Protein AF-A0AAE4DYC4-F1 (afdb_monomer_lite)

Organism: NCBI:txid2071710

Structure (mmCIF, N/CA/C/O backbone):
data_AF-A0AAE4DYC4-F1
#
_entry.id   AF-A0AAE4DYC4-F1
#
loop_
_atom_site.group_PDB
_atom_site.id
_atom_site.type_symbol
_atom_site.label_atom_id
_atom_site.label_alt_id
_atom_site.label_comp_id
_atom_site.label_asym_id
_atom_site.label_entity_id
_atom_site.label_seq_id
_atom_site.pdbx_PDB_ins_code
_atom_site.Cartn_x
_atom_site.Cartn_y
_atom_site.Cartn_z
_atom_site.occupancy
_atom_site.B_iso_or_equiv
_atom_site.auth_seq_id
_atom_site.auth_comp_id
_atom_site.auth_asym_id
_atom_site.auth_atom_id
_atom_site.pdbx_PDB_model_num
ATOM 1 N N . MET A 1 1 ? 2.067 -15.763 -12.717 1.00 55.09 1 MET A N 1
ATOM 2 C CA . MET A 1 1 ? 1.603 -14.358 -12.616 1.00 55.09 1 MET A CA 1
ATOM 3 C C . MET A 1 1 ? 2.827 -13.443 -12.581 1.00 55.09 1 MET A C 1
ATOM 5 O O . MET A 1 1 ? 3.793 -13.795 -11.915 1.00 55.09 1 MET A O 1
ATOM 9 N N . ASN A 1 2 ? 2.843 -12.343 -13.343 1.00 83.88 2 ASN A N 1
ATOM 10 C CA . ASN A 1 2 ? 3.959 -11.380 -13.365 1.00 83.88 2 ASN A CA 1
ATOM 11 C C . ASN A 1 2 ? 4.085 -10.691 -11.985 1.00 83.88 2 ASN A C 1
ATOM 13 O O . ASN A 1 2 ? 3.062 -10.388 -11.380 1.00 83.88 2 ASN A O 1
ATOM 17 N N . ARG A 1 3 ? 5.301 -10.427 -11.476 1.00 87.31 3 ARG A N 1
ATOM 18 C CA . ARG A 1 3 ? 5.508 -9.739 -10.178 1.00 87.31 3 ARG A CA 1
ATOM 19 C C . ARG A 1 3 ? 4.820 -8.368 -10.137 1.00 87.31 3 ARG A C 1
ATOM 21 O O . ARG A 1 3 ? 4.298 -7.987 -9.097 1.00 87.31 3 ARG A O 1
ATOM 28 N N . LEU A 1 4 ? 4.744 -7.679 -11.277 1.00 90.69 4 LEU A N 1
ATOM 29 C CA . LEU A 1 4 ? 3.973 -6.438 -11.398 1.00 90.69 4 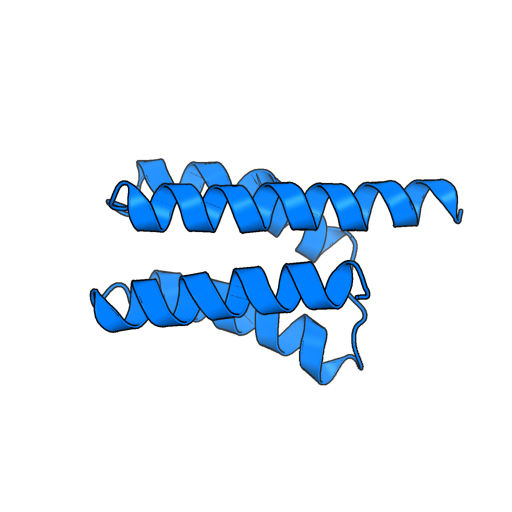LEU A CA 1
ATOM 30 C C . LEU A 1 4 ? 2.464 -6.654 -11.265 1.00 90.69 4 LEU A C 1
ATOM 32 O O . LEU A 1 4 ? 1.794 -5.812 -10.683 1.00 90.69 4 LEU A O 1
ATOM 36 N N . ASN A 1 5 ? 1.931 -7.798 -11.705 1.00 92.00 5 ASN A N 1
ATOM 37 C CA . ASN A 1 5 ? 0.527 -8.140 -11.461 1.00 92.00 5 ASN A CA 1
ATOM 38 C C . ASN A 1 5 ? 0.286 -8.386 -9.971 1.00 92.00 5 ASN A C 1
ATOM 40 O O . ASN A 1 5 ? -0.745 -7.984 -9.451 1.00 92.00 5 ASN A O 1
ATOM 44 N N . ASN A 1 6 ? 1.236 -9.011 -9.269 1.00 94.19 6 ASN A N 1
ATOM 45 C CA . ASN A 1 6 ? 1.116 -9.205 -7.825 1.00 94.19 6 ASN A CA 1
ATOM 46 C C . ASN A 1 6 ? 1.146 -7.864 -7.077 1.00 94.19 6 ASN A C 1
ATOM 48 O O . ASN A 1 6 ? 0.334 -7.659 -6.178 1.00 94.19 6 ASN A O 1
ATOM 52 N N . LEU A 1 7 ? 2.023 -6.938 -7.483 1.00 95.69 7 LEU A N 1
ATOM 53 C CA . LEU A 1 7 ? 2.055 -5.579 -6.939 1.00 95.69 7 LEU A CA 1
ATOM 54 C C . LEU A 1 7 ? 0.752 -4.820 -7.231 1.00 95.69 7 LEU A C 1
ATOM 56 O O . LEU A 1 7 ? 0.172 -4.240 -6.318 1.00 95.69 7 LEU A O 1
ATOM 60 N N . ALA A 1 8 ? 0.250 -4.877 -8.468 1.00 95.44 8 ALA A N 1
ATOM 61 C CA . ALA A 1 8 ? -1.023 -4.264 -8.846 1.00 95.44 8 ALA A CA 1
ATOM 62 C C . ALA A 1 8 ? -2.200 -4.842 -8.042 1.00 95.44 8 ALA A C 1
ATOM 64 O O . ALA A 1 8 ? -3.046 -4.092 -7.565 1.00 95.44 8 ALA A O 1
ATOM 65 N N . ASN A 1 9 ? -2.226 -6.159 -7.824 1.00 96.06 9 ASN A N 1
ATOM 66 C CA . ASN A 1 9 ? -3.245 -6.809 -7.002 1.00 96.06 9 ASN A CA 1
ATOM 67 C C . ASN A 1 9 ? -3.149 -6.382 -5.530 1.00 96.06 9 ASN A C 1
ATOM 69 O O . ASN A 1 9 ? -4.175 -6.121 -4.908 1.00 96.06 9 ASN A O 1
ATOM 73 N N . ALA A 1 10 ? -1.939 -6.288 -4.969 1.00 97.69 10 ALA A N 1
ATOM 74 C CA . ALA A 1 10 ? -1.738 -5.821 -3.597 1.00 97.69 10 ALA A CA 1
ATOM 75 C C . ALA A 1 10 ? -2.205 -4.365 -3.421 1.00 97.69 10 ALA A C 1
ATOM 77 O O . ALA A 1 10 ? -2.894 -4.052 -2.451 1.00 97.69 10 ALA A O 1
ATOM 78 N N . LEU A 1 11 ? -1.897 -3.500 -4.394 1.00 97.88 11 LEU A N 1
ATOM 79 C CA . LEU A 1 11 ? -2.392 -2.123 -4.434 1.00 97.88 11 LEU A CA 1
ATOM 80 C C . LEU A 1 11 ? -3.923 -2.083 -4.504 1.00 97.88 11 LEU A C 1
ATOM 82 O O . LEU A 1 11 ? -4.553 -1.390 -3.712 1.00 97.88 11 LEU A O 1
ATOM 86 N N . GLN A 1 12 ? -4.540 -2.867 -5.388 1.00 97.81 12 GLN A N 1
ATOM 87 C CA . GLN A 1 12 ? -5.998 -2.919 -5.499 1.00 97.81 12 GLN A CA 1
ATOM 88 C C . GLN A 1 12 ? -6.666 -3.355 -4.185 1.00 97.81 12 GLN A C 1
ATOM 90 O O . GLN A 1 12 ? -7.672 -2.772 -3.785 1.00 97.81 12 GLN A O 1
ATOM 95 N N . GLN A 1 13 ? -6.098 -4.342 -3.484 1.00 98.25 13 GLN A N 1
ATOM 96 C CA . GLN A 1 13 ? -6.636 -4.807 -2.203 1.00 98.25 13 GLN A CA 1
ATOM 97 C C . GLN A 1 13 ? -6.599 -3.720 -1.125 1.00 98.25 13 GLN A C 1
ATOM 99 O O . GLN A 1 13 ? -7.602 -3.527 -0.439 1.00 98.25 13 GLN A O 1
ATOM 104 N N . ILE A 1 14 ? -5.483 -2.993 -0.981 1.00 98.12 14 ILE A N 1
ATOM 105 C CA . ILE A 1 14 ? -5.409 -1.935 0.033 1.00 98.12 14 ILE A CA 1
ATOM 106 C C . ILE A 1 14 ? -6.324 -0.757 -0.306 1.00 98.12 14 ILE A C 1
ATOM 108 O O . ILE A 1 14 ? -6.913 -0.180 0.599 1.00 98.12 14 ILE A O 1
ATOM 112 N N . ILE A 1 15 ? -6.484 -0.422 -1.592 1.00 98.38 15 ILE A N 1
ATOM 113 C CA . ILE A 1 15 ? -7.375 0.659 -2.032 1.00 98.38 15 ILE A CA 1
ATOM 114 C C . ILE A 1 15 ? -8.807 0.346 -1.599 1.00 98.38 15 ILE A C 1
ATOM 116 O O . ILE A 1 15 ? -9.438 1.168 -0.939 1.00 98.38 15 ILE A O 1
ATOM 120 N N . LEU A 1 16 ? -9.292 -0.860 -1.911 1.00 98.19 16 LEU A N 1
ATOM 121 C CA . LEU A 1 16 ? -10.643 -1.288 -1.547 1.00 98.19 16 LEU A CA 1
ATOM 122 C C . LEU A 1 16 ? -10.856 -1.282 -0.030 1.00 98.19 16 LEU A C 1
ATOM 124 O O . LEU A 1 16 ? -11.879 -0.787 0.437 1.00 98.19 16 LEU A O 1
ATOM 128 N N . GLU A 1 17 ? -9.888 -1.791 0.736 1.00 98.25 17 GLU A N 1
ATOM 129 C CA . GLU A 1 17 ? -9.968 -1.825 2.199 1.00 98.25 17 GLU A CA 1
ATOM 130 C C . GLU A 1 17 ? -10.007 -0.412 2.802 1.00 98.25 17 GLU A C 1
ATOM 132 O O . GLU A 1 17 ? -10.877 -0.099 3.613 1.00 98.25 17 GLU A O 1
ATOM 137 N N . LEU A 1 18 ? -9.097 0.469 2.379 1.00 97.38 18 LEU A N 1
ATOM 138 C CA . LEU A 1 18 ? -9.009 1.833 2.897 1.00 97.38 18 LEU A CA 1
ATOM 139 C C . LEU A 1 18 ? -10.241 2.661 2.530 1.00 97.38 18 LEU A C 1
ATOM 141 O O . LEU A 1 18 ? -10.758 3.383 3.382 1.00 97.38 18 LEU A O 1
ATOM 145 N N . SER A 1 19 ? -10.741 2.538 1.297 1.00 97.19 19 SER A N 1
ATOM 146 C CA . SER A 1 19 ? -11.979 3.196 0.869 1.00 97.19 19 SER A CA 1
ATOM 147 C C . SER A 1 19 ? -13.190 2.701 1.659 1.00 97.19 19 SER A C 1
ATOM 149 O O . SER A 1 19 ? -14.000 3.518 2.094 1.00 97.19 19 SER A O 1
ATOM 151 N N . ALA A 1 20 ? -13.298 1.392 1.910 1.00 97.19 20 ALA A N 1
ATOM 152 C CA . ALA A 1 20 ? -14.375 0.831 2.728 1.00 97.19 20 ALA A CA 1
ATOM 153 C C . ALA A 1 20 ? -14.340 1.343 4.180 1.00 97.19 20 ALA A C 1
ATOM 155 O O . ALA A 1 20 ? -15.389 1.516 4.796 1.00 97.19 20 ALA A O 1
ATOM 156 N N . ASN A 1 21 ? -13.148 1.649 4.700 1.00 96.44 21 ASN A N 1
ATOM 157 C CA . ASN A 1 21 ? -12.944 2.183 6.048 1.00 96.44 21 ASN A CA 1
ATOM 158 C C . ASN A 1 21 ? -12.885 3.724 6.107 1.00 96.44 21 ASN A C 1
ATOM 160 O O . ASN A 1 21 ? -12.480 4.282 7.128 1.00 96.44 21 ASN A O 1
ATOM 164 N N . GLY A 1 22 ? -13.248 4.427 5.027 1.00 95.44 22 GLY A N 1
ATOM 165 C CA . GLY A 1 22 ? -13.289 5.895 4.975 1.00 95.44 22 GLY A CA 1
ATOM 166 C C . GLY A 1 22 ? -11.922 6.592 4.949 1.00 95.44 22 GLY A C 1
ATOM 167 O O . GLY A 1 22 ? -11.857 7.818 5.040 1.00 95.44 22 GLY A O 1
ATOM 168 N N . LYS A 1 23 ? -10.817 5.854 4.787 1.00 95.44 23 LYS A N 1
ATOM 169 C CA . LYS A 1 23 ? -9.442 6.382 4.709 1.00 95.44 23 LYS A CA 1
ATOM 170 C C . LYS A 1 23 ? -9.100 6.845 3.285 1.00 95.44 23 LYS A C 1
ATOM 172 O O . LYS A 1 23 ? -8.118 6.407 2.682 1.00 95.44 23 LYS A O 1
ATOM 177 N N . ASN A 1 24 ? -9.927 7.737 2.739 1.00 95.19 24 ASN A N 1
ATOM 178 C CA . ASN A 1 24 ? -9.921 8.116 1.320 1.00 95.19 24 ASN A CA 1
ATOM 179 C C . ASN A 1 24 ? -8.606 8.750 0.842 1.00 95.19 24 ASN A C 1
ATOM 181 O O . ASN A 1 24 ? -8.188 8.499 -0.287 1.00 95.19 24 ASN A O 1
ATOM 185 N N . GLU A 1 25 ? -7.920 9.527 1.684 1.00 94.50 25 GLU A N 1
ATOM 186 C CA . GLU A 1 25 ? -6.618 10.118 1.337 1.00 94.50 25 GLU A CA 1
ATOM 187 C C . GLU A 1 25 ? -5.546 9.038 1.140 1.00 94.50 25 GLU A C 1
ATOM 189 O O . GLU A 1 25 ? -4.844 9.024 0.128 1.00 94.50 25 GLU A O 1
ATOM 194 N N . SER A 1 26 ? -5.477 8.069 2.061 1.00 95.56 26 SER A N 1
ATOM 195 C CA . SER A 1 26 ? -4.563 6.928 1.934 1.00 95.56 26 SER A CA 1
ATOM 196 C C . SER A 1 26 ? -4.924 6.066 0.722 1.00 95.56 26 SER A C 1
ATOM 198 O O . SER A 1 26 ? -4.041 5.678 -0.037 1.00 95.56 26 SER A O 1
ATOM 200 N N . ALA A 1 27 ? -6.215 5.816 0.483 1.00 97.12 27 ALA A N 1
ATOM 201 C CA . ALA A 1 27 ? -6.668 5.094 -0.705 1.00 97.12 27 ALA A CA 1
ATOM 202 C C . ALA A 1 27 ? -6.250 5.810 -2.005 1.00 97.12 27 ALA A C 1
ATOM 204 O O . ALA A 1 27 ? -5.754 5.171 -2.931 1.00 97.12 27 ALA A O 1
ATOM 205 N N . THR A 1 28 ? -6.371 7.140 -2.053 1.00 97.31 28 THR A N 1
ATOM 206 C CA . THR A 1 28 ? -5.989 7.969 -3.211 1.00 97.31 28 THR A CA 1
ATOM 207 C C . THR A 1 28 ? -4.487 7.906 -3.496 1.00 97.31 28 THR A C 1
ATOM 209 O O . THR A 1 28 ? -4.076 7.810 -4.658 1.00 97.31 28 THR A O 1
ATOM 212 N N . PHE A 1 29 ? -3.656 7.895 -2.448 1.00 95.94 29 PHE A N 1
ATOM 213 C CA . PHE A 1 29 ? -2.213 7.692 -2.581 1.00 95.94 29 PHE A CA 1
ATOM 214 C C . PHE A 1 29 ? -1.900 6.374 -3.311 1.00 95.94 29 PHE A C 1
ATOM 216 O O . PHE A 1 29 ? -1.198 6.380 -4.327 1.00 95.94 29 PHE A O 1
ATOM 223 N N . PHE A 1 30 ? -2.483 5.257 -2.862 1.00 97.31 30 PHE A N 1
ATOM 224 C CA . PHE A 1 30 ? -2.262 3.952 -3.496 1.00 97.31 30 PHE A CA 1
ATOM 225 C C . PHE A 1 30 ? -2.885 3.864 -4.894 1.00 97.31 30 PHE A C 1
ATOM 227 O O . PHE A 1 30 ? -2.266 3.291 -5.791 1.00 97.31 30 PHE A O 1
ATOM 234 N N . GLN A 1 31 ? -4.052 4.478 -5.116 1.00 97.75 31 GLN A N 1
ATOM 235 C CA . GLN A 1 31 ? -4.691 4.541 -6.434 1.00 97.75 31 GLN A CA 1
ATOM 236 C C . GLN A 1 31 ? -3.788 5.221 -7.464 1.00 97.75 31 GLN A C 1
ATOM 238 O O . GLN A 1 31 ? -3.640 4.718 -8.574 1.00 97.75 31 GLN A O 1
ATOM 243 N N . THR A 1 32 ? -3.125 6.316 -7.087 1.00 96.06 32 THR A N 1
ATOM 244 C CA . THR A 1 32 ? -2.181 7.019 -7.971 1.00 96.06 32 THR A CA 1
ATOM 245 C C . THR A 1 32 ? -1.071 6.084 -8.463 1.00 96.06 32 THR A C 1
ATOM 247 O O . THR A 1 32 ? -0.723 6.088 -9.642 1.00 96.06 32 THR A O 1
ATOM 250 N N . HIS A 1 33 ? -0.551 5.232 -7.579 1.00 94.81 33 HIS A N 1
ATOM 251 C CA . HIS A 1 33 ? 0.542 4.312 -7.896 1.00 94.81 33 HIS A CA 1
ATOM 252 C C . HIS A 1 33 ? 0.048 3.092 -8.687 1.00 94.81 33 HIS A C 1
ATOM 254 O O . HIS A 1 33 ? 0.737 2.612 -9.588 1.00 94.81 33 HIS A O 1
ATOM 260 N N . TYR A 1 34 ? -1.165 2.612 -8.400 1.00 95.44 34 TYR A N 1
ATOM 261 C CA . TYR A 1 34 ? -1.830 1.579 -9.195 1.00 95.44 34 TYR A CA 1
ATOM 262 C C . TYR A 1 34 ? -2.041 2.042 -10.641 1.00 95.44 34 TYR A C 1
ATOM 264 O O . TYR A 1 34 ? -1.654 1.347 -11.582 1.00 95.44 34 TYR A O 1
ATOM 272 N N . ASP A 1 35 ? -2.577 3.249 -10.819 1.00 93.25 35 ASP A N 1
ATOM 273 C CA . ASP A 1 35 ? -2.803 3.861 -12.125 1.00 93.25 35 ASP A CA 1
ATOM 274 C C . ASP A 1 35 ? -1.514 3.972 -12.940 1.00 93.25 35 ASP A C 1
ATOM 276 O O . ASP A 1 35 ? -1.538 3.721 -14.144 1.00 93.25 35 ASP A O 1
ATOM 280 N N . MET A 1 36 ? -0.389 4.317 -12.305 1.00 89.31 36 MET A N 1
ATOM 281 C CA . MET A 1 36 ? 0.917 4.369 -12.969 1.00 89.31 36 MET A CA 1
ATOM 282 C C . MET A 1 36 ? 1.339 3.007 -13.528 1.00 89.31 36 MET A C 1
ATOM 284 O O . MET A 1 36 ? 1.867 2.962 -14.633 1.00 89.31 36 MET A O 1
ATOM 288 N N . ILE A 1 37 ? 1.078 1.906 -12.813 1.00 87.50 37 ILE A N 1
ATOM 289 C CA . ILE A 1 37 ? 1.395 0.545 -13.282 1.00 87.50 37 ILE A CA 1
ATOM 290 C C . ILE A 1 37 ? 0.478 0.139 -14.439 1.00 87.50 37 ILE A C 1
ATOM 292 O O . ILE A 1 37 ? 0.939 -0.449 -15.415 1.00 87.50 37 ILE A O 1
ATOM 296 N N . ILE A 1 38 ? -0.821 0.432 -14.349 1.00 86.69 38 ILE A N 1
ATOM 297 C CA . ILE A 1 38 ? -1.785 0.026 -15.380 1.00 86.69 38 ILE A CA 1
ATOM 298 C C . ILE A 1 38 ? -1.624 0.861 -16.659 1.00 86.69 38 ILE A C 1
ATOM 300 O O . ILE A 1 38 ? -1.551 0.296 -17.751 1.00 86.69 38 ILE A O 1
ATOM 304 N N . LYS A 1 39 ? -1.523 2.194 -16.547 1.00 84.31 39 LYS A N 1
ATOM 305 C CA . LYS A 1 39 ? -1.432 3.114 -17.702 1.00 84.31 39 LYS A CA 1
ATOM 306 C C . LYS A 1 39 ? -0.142 2.941 -18.500 1.00 84.31 39 LYS A C 1
ATOM 308 O O . LYS A 1 39 ? -0.134 3.182 -19.701 1.00 84.31 39 LYS A O 1
ATOM 313 N N . SER A 1 40 ? 0.933 2.507 -17.855 1.00 78.62 40 SER A N 1
ATOM 314 C CA . SER A 1 40 ? 2.236 2.289 -18.484 1.00 78.62 40 SER A CA 1
ATOM 315 C C . SER A 1 40 ? 2.372 0.917 -19.169 1.00 78.6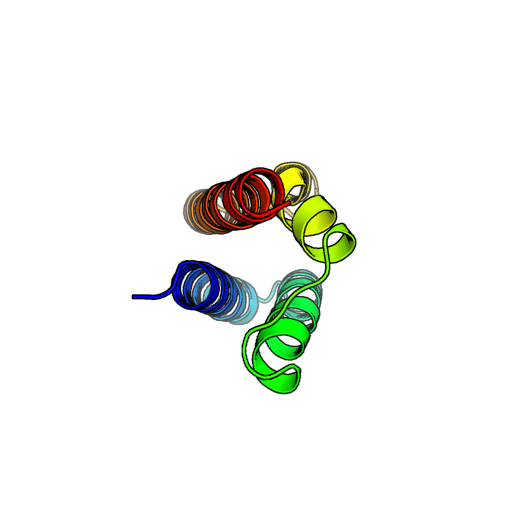2 40 SER A C 1
ATOM 317 O O . SER A 1 40 ? 3.472 0.543 -19.583 1.00 78.62 40 SER A O 1
ATOM 319 N N . GLY A 1 41 ? 1.285 0.137 -19.246 1.00 78.25 41 GLY A N 1
ATOM 320 C CA . GLY A 1 41 ? 1.308 -1.219 -19.791 1.00 78.25 41 GLY A CA 1
ATOM 321 C C . GLY A 1 41 ? 2.052 -2.213 -18.897 1.00 78.25 41 GLY A C 1
ATOM 322 O O . GLY A 1 41 ? 2.752 -3.082 -19.410 1.00 78.25 41 GLY A O 1
ATOM 323 N N . TYR A 1 42 ? 1.911 -2.095 -17.572 1.00 77.44 42 TYR A N 1
ATOM 324 C CA . TYR A 1 42 ? 2.657 -2.869 -16.574 1.00 77.44 42 TYR A CA 1
ATOM 325 C C . TYR A 1 42 ? 4.164 -2.607 -16.625 1.00 77.44 42 TYR A C 1
ATOM 327 O O . TYR A 1 42 ? 4.975 -3.533 -16.668 1.00 77.44 42 TYR A O 1
ATOM 335 N N . THR A 1 43 ? 4.541 -1.332 -16.562 1.00 79.25 43 THR A N 1
ATOM 336 C CA . THR A 1 43 ? 5.907 -0.884 -16.265 1.00 79.25 43 THR A CA 1
ATOM 337 C C . THR A 1 43 ? 5.903 0.067 -15.063 1.00 79.25 43 THR A C 1
ATOM 339 O O . THR A 1 43 ? 4.868 0.612 -14.680 1.00 79.25 43 THR A O 1
ATOM 342 N N . ILE A 1 44 ? 7.035 0.227 -14.382 1.00 87.56 44 ILE A N 1
ATOM 343 C CA . ILE A 1 44 ? 7.118 1.077 -13.187 1.00 87.56 44 ILE A CA 1
ATOM 344 C C . ILE A 1 44 ? 8.528 1.648 -13.050 1.00 87.56 44 ILE A C 1
ATOM 346 O O . ILE A 1 44 ? 9.503 0.969 -13.382 1.00 87.56 44 ILE A O 1
ATOM 350 N N . SER A 1 45 ? 8.643 2.891 -12.581 1.00 89.50 45 SER A N 1
ATOM 351 C CA . SER A 1 45 ? 9.944 3.500 -12.304 1.00 89.50 45 SER A CA 1
ATOM 352 C C . SER A 1 45 ? 10.533 2.978 -10.989 1.00 89.50 45 SER A C 1
ATOM 354 O O . SER A 1 45 ? 9.816 2.533 -10.088 1.00 89.50 45 SER A O 1
ATOM 356 N N . VAL A 1 46 ? 11.860 3.061 -10.865 1.00 89.12 46 VAL A N 1
ATOM 357 C CA . VAL A 1 46 ? 12.570 2.707 -9.624 1.00 89.12 46 VAL A CA 1
ATOM 358 C C . VAL A 1 46 ? 12.137 3.607 -8.464 1.00 89.12 46 VAL A C 1
ATOM 360 O O . VAL A 1 46 ? 11.975 3.114 -7.355 1.00 89.12 46 VAL A O 1
ATOM 363 N N . GLU A 1 47 ? 11.872 4.888 -8.726 1.00 90.69 47 GLU A N 1
ATOM 364 C CA . GLU A 1 47 ? 11.388 5.851 -7.728 1.00 90.69 47 GLU A CA 1
ATOM 365 C C . GLU A 1 47 ? 10.050 5.417 -7.109 1.00 90.69 47 GLU A C 1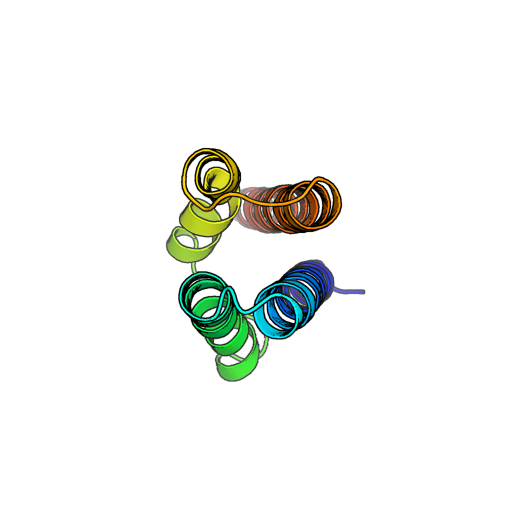
ATOM 367 O O . GLU A 1 47 ? 9.905 5.376 -5.888 1.00 90.69 47 GLU A O 1
ATOM 372 N N . VAL A 1 48 ? 9.086 4.995 -7.933 1.00 92.06 48 VAL A N 1
ATOM 373 C CA . VAL A 1 48 ? 7.794 4.497 -7.435 1.00 92.06 48 VAL A CA 1
ATOM 374 C C . VAL A 1 48 ? 7.985 3.217 -6.619 1.00 92.06 48 VAL A C 1
ATOM 376 O O . VAL A 1 48 ? 7.349 3.041 -5.579 1.00 92.06 48 VAL A O 1
ATOM 379 N N . LEU A 1 49 ? 8.889 2.327 -7.041 1.00 94.31 49 LEU A N 1
ATOM 380 C CA . LEU A 1 49 ? 9.228 1.140 -6.253 1.00 94.31 49 LEU A CA 1
ATOM 381 C C . LEU A 1 49 ? 9.882 1.496 -4.918 1.00 94.31 49 LEU A C 1
ATOM 383 O O . LEU A 1 49 ? 9.616 0.816 -3.931 1.00 94.31 49 LEU A O 1
ATOM 387 N N . GLU A 1 50 ? 10.701 2.545 -4.858 1.00 94.12 50 GLU A N 1
ATOM 388 C CA . GLU A 1 50 ? 11.301 3.022 -3.611 1.00 94.12 50 GLU A CA 1
ATOM 389 C C . GLU A 1 50 ? 10.254 3.533 -2.636 1.00 94.12 50 GLU A C 1
ATOM 391 O O . GLU A 1 50 ? 10.258 3.111 -1.477 1.00 94.12 50 GLU A O 1
ATOM 396 N N . ILE A 1 51 ? 9.311 4.342 -3.116 1.00 95.12 51 ILE A N 1
ATOM 397 C CA . ILE A 1 51 ? 8.181 4.817 -2.317 1.00 95.12 51 ILE A CA 1
ATOM 398 C C . ILE A 1 51 ? 7.392 3.625 -1.757 1.00 95.12 51 ILE A C 1
ATOM 400 O O . ILE A 1 51 ? 7.211 3.510 -0.544 1.00 95.12 51 ILE A O 1
ATOM 404 N N . LEU A 1 52 ? 6.982 2.688 -2.618 1.00 96.44 52 LEU A N 1
ATOM 405 C CA . LEU A 1 52 ? 6.179 1.527 -2.212 1.00 96.44 52 LEU A CA 1
ATOM 406 C C . LEU A 1 52 ? 6.953 0.536 -1.330 1.00 96.44 52 LEU A C 1
ATOM 408 O O . LEU A 1 52 ? 6.356 -0.133 -0.493 1.00 96.44 52 LEU A O 1
ATOM 412 N N . SER A 1 53 ? 8.276 0.439 -1.471 1.00 96.44 53 SER A N 1
ATOM 413 C CA . SER A 1 53 ? 9.105 -0.423 -0.615 1.00 96.44 53 SER A CA 1
ATOM 414 C C . SER A 1 53 ? 9.306 0.132 0.799 1.00 96.44 53 SER A C 1
ATOM 416 O O . SER A 1 53 ? 9.655 -0.624 1.700 1.00 96.44 53 SER A O 1
ATOM 418 N N . ASN A 1 54 ? 9.054 1.428 1.011 1.00 95.50 54 ASN A N 1
ATOM 419 C CA . ASN A 1 54 ? 9.234 2.099 2.301 1.00 95.50 54 ASN A CA 1
ATOM 420 C C . ASN A 1 54 ? 7.914 2.565 2.935 1.00 95.50 54 ASN A C 1
ATOM 422 O O . ASN A 1 54 ? 7.921 3.134 4.027 1.00 95.50 54 ASN A O 1
ATOM 426 N N . CYS A 1 55 ? 6.767 2.306 2.300 1.00 95.12 55 CYS A N 1
ATOM 427 C CA . CYS A 1 55 ? 5.481 2.843 2.743 1.00 95.12 55 CYS A CA 1
ATOM 428 C C . CYS A 1 55 ? 4.942 2.211 4.037 1.00 95.12 55 CYS A C 1
ATOM 430 O O . CYS A 1 55 ? 3.899 2.641 4.518 1.00 95.12 55 CYS A O 1
ATOM 432 N N . MET A 1 56 ? 5.640 1.239 4.642 1.00 94.81 56 MET A N 1
ATOM 433 C CA . MET A 1 56 ? 5.260 0.652 5.937 1.00 94.81 56 MET A CA 1
ATOM 434 C C . MET A 1 56 ? 5.137 1.710 7.043 1.00 94.81 56 MET A C 1
ATOM 436 O O . MET A 1 56 ? 4.303 1.580 7.933 1.00 94.81 56 MET A O 1
ATOM 440 N N . SER A 1 57 ? 5.921 2.790 6.972 1.00 91.38 57 SER A N 1
ATOM 441 C CA . SER A 1 57 ? 5.850 3.909 7.920 1.00 91.38 57 SER A CA 1
ATOM 442 C C . SER A 1 57 ? 4.474 4.586 7.958 1.00 91.38 57 SER A C 1
ATOM 444 O O . SER A 1 57 ? 4.094 5.123 8.997 1.00 91.38 57 SER A O 1
ATOM 446 N N . MET A 1 58 ? 3.680 4.502 6.882 1.00 91.50 58 MET A N 1
ATOM 447 C CA . MET A 1 58 ? 2.332 5.075 6.835 1.00 91.50 58 MET A CA 1
ATOM 448 C C . MET A 1 58 ? 1.410 4.486 7.909 1.00 91.50 58 MET A C 1
ATOM 450 O O . MET A 1 58 ? 0.561 5.207 8.435 1.00 91.50 58 MET A O 1
ATOM 454 N N . SER A 1 59 ? 1.595 3.217 8.302 1.00 89.38 59 SER A N 1
ATOM 455 C CA . SER A 1 59 ? 0.754 2.597 9.335 1.00 89.38 59 SER A CA 1
ATOM 456 C C . SER A 1 59 ? 0.908 3.257 10.707 1.00 89.38 59 SER A C 1
ATOM 458 O O . SER A 1 59 ? 0.014 3.129 11.538 1.00 89.38 59 SER A O 1
ATOM 460 N N . GLN A 1 60 ? 2.017 3.965 10.951 1.00 86.75 60 GLN A N 1
ATOM 461 C CA . GLN A 1 60 ? 2.288 4.639 12.224 1.00 86.75 60 GLN A CA 1
ATOM 462 C C . GLN A 1 60 ? 1.486 5.935 12.384 1.00 86.75 60 GLN A C 1
ATOM 464 O O . GLN A 1 60 ? 1.183 6.328 13.507 1.00 86.75 60 GLN A O 1
ATOM 469 N N . TYR A 1 61 ? 1.120 6.584 11.275 1.00 85.25 61 TYR A N 1
ATOM 470 C CA . TYR A 1 61 ? 0.482 7.905 11.289 1.00 85.25 61 TYR A CA 1
ATOM 471 C C . TYR A 1 61 ? -0.968 7.881 10.790 1.00 85.25 61 TYR A C 1
ATOM 473 O O . TYR A 1 61 ? -1.744 8.766 11.132 1.00 85.25 61 TYR A O 1
ATOM 481 N N . ALA A 1 62 ? -1.357 6.862 10.017 1.00 84.25 62 ALA A N 1
ATOM 482 C CA . ALA A 1 62 ? -2.669 6.789 9.371 1.00 84.25 62 ALA A CA 1
ATOM 483 C C . ALA A 1 62 ? -3.713 5.941 10.131 1.00 84.25 62 ALA A C 1
ATOM 485 O O . ALA A 1 62 ? -4.775 5.637 9.585 1.00 84.25 62 ALA A O 1
ATOM 486 N N . ASN A 1 63 ? -3.423 5.552 11.382 1.00 89.75 63 ASN A N 1
ATOM 487 C CA . ASN A 1 63 ? -4.301 4.746 12.245 1.00 89.75 63 ASN A CA 1
ATOM 488 C C . ASN A 1 63 ? -4.850 3.490 11.533 1.0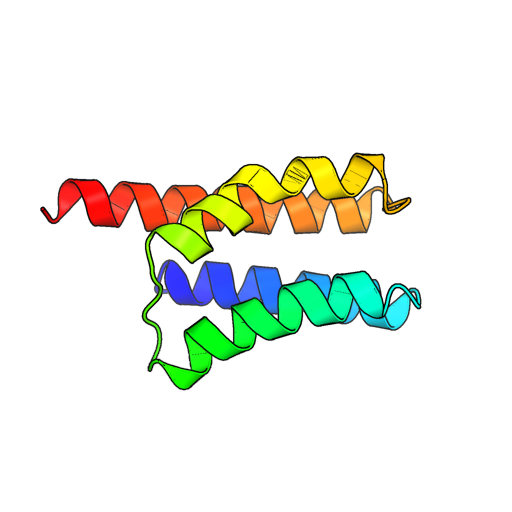0 89.75 63 ASN A C 1
ATOM 490 O O . ASN A 1 63 ? -6.061 3.258 11.454 1.00 89.75 63 ASN A O 1
ATOM 494 N N . PHE A 1 64 ? -3.947 2.713 10.930 1.00 94.81 64 PHE A N 1
ATOM 495 C CA . PHE A 1 64 ? -4.313 1.494 10.214 1.00 94.81 64 PHE A CA 1
ATOM 496 C C . PHE A 1 64 ? -4.687 0.385 11.198 1.00 94.81 64 PHE A C 1
ATOM 498 O O . PHE A 1 64 ? -4.008 0.139 12.192 1.00 94.81 64 PHE A O 1
ATOM 505 N N . SER A 1 65 ? -5.761 -0.328 10.880 1.00 95.69 65 SER A N 1
ATOM 506 C CA . SER A 1 65 ? -6.119 -1.584 11.527 1.00 95.69 65 SER A CA 1
ATOM 507 C C . SER A 1 65 ? -5.050 -2.652 11.277 1.00 95.69 65 SER A C 1
ATOM 509 O O . SER A 1 65 ? -4.186 -2.525 10.401 1.00 95.69 65 SER A O 1
ATOM 511 N N . LEU A 1 66 ? -5.144 -3.766 12.006 1.00 95.69 66 LEU A N 1
ATOM 512 C CA . LEU A 1 66 ? -4.278 -4.924 11.777 1.00 95.69 66 LEU A CA 1
ATOM 513 C C . LEU A 1 66 ? -4.350 -5.412 10.321 1.00 95.69 66 LEU A C 1
ATOM 515 O O . LEU A 1 66 ? -3.319 -5.689 9.712 1.00 95.69 66 LEU A O 1
ATOM 519 N N . ARG A 1 67 ? -5.558 -5.468 9.750 1.00 96.94 67 ARG A N 1
ATOM 520 C CA . ARG A 1 67 ? -5.785 -5.915 8.371 1.00 96.94 67 ARG A CA 1
ATOM 521 C C . ARG A 1 67 ? -5.170 -4.959 7.349 1.00 96.94 67 ARG A C 1
ATOM 523 O O . ARG A 1 67 ? -4.461 -5.403 6.453 1.00 96.94 67 ARG A O 1
ATOM 530 N N . GLU A 1 68 ? -5.374 -3.654 7.507 1.00 97.31 68 GLU A N 1
ATOM 531 C CA . GLU A 1 68 ? -4.769 -2.641 6.626 1.00 97.31 68 GLU A CA 1
ATOM 532 C C . GLU A 1 68 ? -3.236 -2.661 6.715 1.00 97.31 68 GLU A C 1
ATOM 534 O O . GLU A 1 68 ? -2.552 -2.565 5.699 1.00 97.31 68 GLU A O 1
ATOM 539 N N . THR A 1 69 ? -2.687 -2.877 7.913 1.00 96.94 69 THR A N 1
ATOM 540 C CA . THR A 1 69 ? -1.241 -3.019 8.141 1.00 96.94 69 THR A CA 1
ATOM 541 C C . THR A 1 69 ? -0.676 -4.264 7.446 1.00 96.94 69 THR A C 1
ATOM 543 O O . THR A 1 69 ? 0.391 -4.204 6.836 1.00 96.94 69 THR A O 1
ATOM 546 N N . GLN A 1 70 ? -1.395 -5.390 7.472 1.00 97.62 70 GLN A N 1
ATOM 547 C CA . GLN A 1 70 ? -1.009 -6.605 6.744 1.00 97.62 70 GLN A CA 1
ATOM 548 C C . GLN A 1 70 ? -1.028 -6.393 5.223 1.00 97.62 70 GLN A C 1
ATOM 550 O O . GLN A 1 70 ? -0.090 -6.793 4.532 1.00 97.62 70 GLN A O 1
ATOM 555 N N . LEU A 1 71 ? -2.060 -5.725 4.698 1.00 98.12 71 LEU A N 1
ATOM 556 C CA . LEU A 1 71 ? -2.140 -5.376 3.276 1.00 98.12 71 LEU A CA 1
ATOM 557 C C . LEU A 1 71 ? -1.003 -4.434 2.859 1.00 98.12 71 LEU A 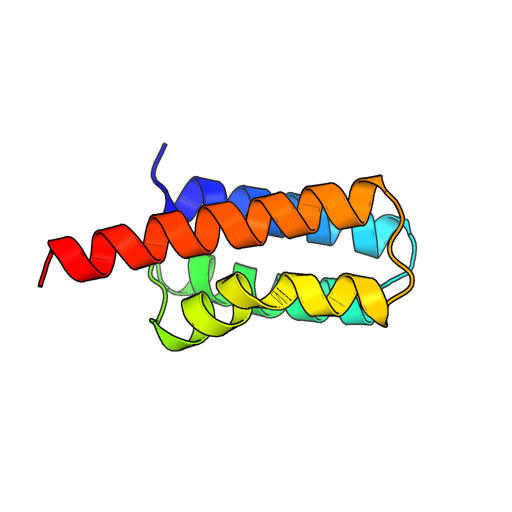C 1
ATOM 559 O O . LEU A 1 71 ? -0.417 -4.616 1.792 1.00 98.12 71 LEU A O 1
ATOM 563 N N . LEU A 1 72 ? -0.632 -3.486 3.721 1.00 97.31 72 LEU A N 1
ATOM 564 C CA . LEU A 1 72 ? 0.507 -2.598 3.495 1.00 97.31 72 LEU A CA 1
ATOM 565 C C . LEU A 1 72 ? 1.827 -3.379 3.429 1.00 97.31 72 LEU A C 1
ATOM 567 O O . LEU A 1 72 ? 2.630 -3.163 2.522 1.00 97.31 72 LEU A O 1
ATOM 571 N N . GLY A 1 73 ? 2.017 -4.354 4.323 1.00 97.50 73 GLY A N 1
ATOM 572 C CA . GLY A 1 73 ? 3.161 -5.267 4.277 1.00 97.50 73 GLY A CA 1
ATOM 573 C C . GLY A 1 73 ? 3.238 -6.064 2.968 1.00 97.50 73 GLY A C 1
ATOM 574 O O . GLY A 1 73 ? 4.323 -6.254 2.416 1.00 97.50 73 GLY A O 1
ATOM 575 N N . ASN A 1 74 ? 2.094 -6.471 2.408 1.00 97.75 74 ASN A N 1
ATOM 576 C CA . ASN A 1 74 ? 2.057 -7.147 1.109 1.00 97.75 74 ASN A CA 1
ATOM 577 C C . ASN A 1 74 ? 2.541 -6.240 -0.031 1.00 97.75 74 ASN A C 1
ATOM 579 O O . ASN A 1 74 ? 3.248 -6.719 -0.920 1.00 97.75 74 ASN A O 1
ATOM 583 N N . ILE A 1 75 ? 2.201 -4.949 -0.011 1.00 97.94 75 ILE A N 1
ATOM 584 C CA . ILE A 1 75 ? 2.686 -3.975 -1.003 1.00 97.94 75 ILE A CA 1
ATOM 585 C C . ILE A 1 75 ? 4.202 -3.848 -0.914 1.00 97.94 75 ILE A C 1
ATOM 587 O O . ILE A 1 75 ? 4.878 -4.016 -1.928 1.00 97.94 75 ILE A O 1
ATOM 591 N N . VAL A 1 76 ? 4.729 -3.642 0.296 1.00 97.81 76 VAL A N 1
ATOM 592 C CA . VAL A 1 76 ? 6.171 -3.515 0.554 1.00 97.81 76 VAL A CA 1
ATOM 593 C C . VAL A 1 76 ? 6.929 -4.733 0.026 1.00 97.81 76 VAL A C 1
ATOM 595 O O . VAL A 1 76 ? 7.860 -4.594 -0.769 1.00 97.81 76 VAL A O 1
ATOM 598 N N . ASN A 1 77 ? 6.479 -5.939 0.378 1.00 97.44 77 ASN A N 1
ATOM 599 C CA . ASN A 1 77 ? 7.112 -7.182 -0.062 1.00 97.44 77 ASN A CA 1
ATOM 600 C C . ASN A 1 77 ? 7.088 -7.341 -1.591 1.00 97.44 77 ASN A C 1
ATOM 602 O O . ASN A 1 77 ? 8.084 -7.754 -2.192 1.00 97.44 77 ASN A O 1
ATOM 606 N N . ASN A 1 78 ? 5.976 -6.991 -2.244 1.00 96.56 78 ASN A N 1
ATOM 607 C CA . ASN A 1 78 ? 5.880 -7.059 -3.702 1.00 96.56 78 ASN A CA 1
ATOM 608 C C . ASN A 1 78 ? 6.747 -5.996 -4.391 1.00 96.56 78 ASN A C 1
ATOM 610 O O . ASN A 1 78 ? 7.397 -6.310 -5.388 1.00 96.56 78 ASN A O 1
ATOM 614 N N . ALA A 1 79 ? 6.810 -4.774 -3.861 1.00 95.88 79 ALA A N 1
ATOM 615 C CA . ALA A 1 79 ? 7.651 -3.707 -4.395 1.00 95.88 79 ALA A CA 1
ATOM 616 C C . ALA A 1 79 ? 9.140 -4.080 -4.321 1.00 95.88 79 ALA A C 1
ATOM 618 O O . ALA A 1 79 ? 9.846 -3.983 -5.327 1.00 95.88 79 ALA A O 1
ATOM 619 N N . ILE A 1 80 ? 9.595 -4.615 -3.181 1.00 95.31 80 ILE A N 1
ATOM 620 C CA . ILE A 1 80 ? 10.956 -5.150 -3.020 1.00 95.31 80 ILE A CA 1
ATOM 621 C C . ILE A 1 80 ? 11.211 -6.263 -4.043 1.00 95.31 80 ILE A C 1
ATOM 623 O O . ILE A 1 80 ? 12.213 -6.229 -4.756 1.00 95.31 80 ILE A O 1
ATOM 627 N N . ALA A 1 81 ? 10.283 -7.213 -4.191 1.00 94.25 81 ALA A N 1
ATOM 628 C CA . ALA A 1 81 ? 10.434 -8.312 -5.141 1.00 94.25 81 ALA A CA 1
ATOM 629 C C . ALA A 1 81 ? 10.519 -7.840 -6.606 1.00 94.25 81 ALA A C 1
ATOM 631 O O . ALA A 1 81 ? 11.252 -8.440 -7.401 1.00 94.25 81 ALA A O 1
ATOM 632 N N . VAL A 1 82 ? 9.784 -6.794 -6.997 1.00 92.81 82 VAL A N 1
ATOM 633 C CA . VAL A 1 82 ? 9.911 -6.185 -8.331 1.00 92.81 82 VAL A CA 1
ATOM 634 C C . VAL A 1 82 ? 11.270 -5.488 -8.465 1.00 92.81 82 VAL A C 1
ATOM 636 O O . VAL A 1 82 ? 11.995 -5.777 -9.421 1.00 92.81 82 VAL A O 1
ATOM 639 N N . LYS A 1 83 ? 11.658 -4.661 -7.484 1.00 90.81 83 LYS A N 1
ATOM 640 C CA . LYS A 1 83 ? 12.929 -3.915 -7.473 1.00 90.81 83 LYS A CA 1
ATOM 641 C C . LYS A 1 83 ? 14.139 -4.841 -7.592 1.00 90.81 83 LYS A C 1
ATOM 643 O O . LYS A 1 83 ? 14.988 -4.630 -8.455 1.00 90.81 83 LYS A O 1
ATOM 648 N N . SER A 1 84 ? 14.195 -5.919 -6.807 1.00 88.19 84 SER A N 1
ATOM 649 C CA . SER A 1 84 ? 15.304 -6.880 -6.857 1.00 88.19 84 SER A CA 1
ATOM 650 C C . SER A 1 84 ? 15.484 -7.500 -8.243 1.00 88.19 84 SER A C 1
ATOM 652 O O . SER A 1 84 ? 16.614 -7.767 -8.633 1.00 8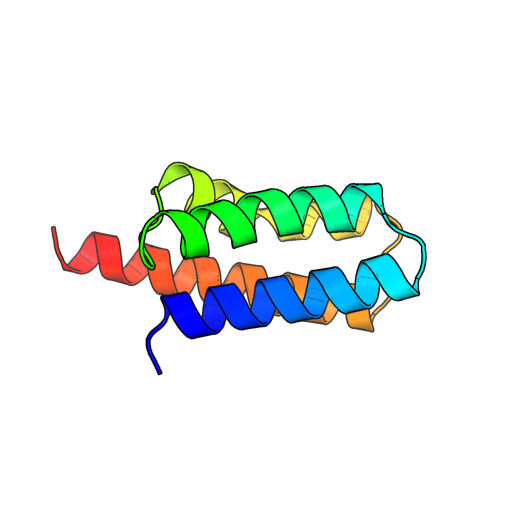8.19 84 SER A O 1
ATOM 654 N N . ARG A 1 85 ? 14.412 -7.710 -9.021 1.00 81.19 85 ARG A N 1
ATOM 655 C CA . ARG A 1 85 ? 14.529 -8.248 -10.387 1.00 81.19 85 ARG A CA 1
ATOM 656 C C . ARG A 1 85 ? 15.126 -7.229 -11.354 1.00 81.19 85 ARG A C 1
ATOM 658 O O . ARG A 1 85 ? 15.912 -7.618 -12.207 1.00 81.19 85 ARG A O 1
ATOM 665 N N . MET A 1 86 ? 14.760 -5.953 -11.222 1.00 77.69 86 MET A N 1
ATOM 666 C CA . MET A 1 86 ? 15.312 -4.899 -12.077 1.00 77.69 86 MET A CA 1
ATOM 667 C C . MET A 1 86 ? 16.831 -4.808 -11.921 1.00 77.69 86 MET A C 1
ATOM 669 O O . MET A 1 86 ? 17.520 -4.726 -12.923 1.00 77.69 86 MET A O 1
ATOM 673 N N . HIS A 1 87 ? 17.352 -4.948 -10.698 1.00 65.69 87 HIS A N 1
ATOM 674 C CA . HIS A 1 87 ? 18.799 -4.964 -10.455 1.00 65.69 87 HIS A CA 1
ATOM 675 C C . HIS A 1 87 ? 19.541 -6.178 -11.038 1.00 65.69 87 HIS A C 1
ATOM 677 O O . HIS A 1 87 ? 20.732 -6.069 -11.284 1.00 65.69 87 HIS A O 1
ATOM 683 N N . HIS A 1 88 ? 18.876 -7.319 -11.249 1.00 60.94 88 HIS A N 1
ATOM 684 C CA . HIS A 1 88 ? 19.508 -8.521 -11.824 1.00 60.94 88 HIS A CA 1
ATOM 685 C C . HIS A 1 88 ? 19.436 -8.574 -13.359 1.00 60.94 88 HIS A C 1
ATOM 687 O O . HIS A 1 88 ? 20.030 -9.462 -13.961 1.00 60.94 88 HIS A O 1
ATOM 693 N N . ASN A 1 89 ? 18.676 -7.670 -13.982 1.00 55.34 89 ASN A N 1
ATOM 694 C CA . ASN A 1 89 ? 18.534 -7.578 -15.437 1.00 55.34 89 ASN A CA 1
ATOM 695 C C . ASN A 1 89 ? 19.371 -6.432 -16.045 1.00 55.34 89 ASN A C 1
ATOM 697 O O . ASN A 1 89 ? 19.255 -6.191 -17.247 1.00 55.34 89 ASN A O 1
ATOM 701 N N . SER A 1 90 ? 20.146 -5.723 -15.217 1.00 47.91 90 SER A N 1
ATOM 702 C CA . SER A 1 90 ? 21.103 -4.673 -15.596 1.00 47.91 90 SER A CA 1
ATOM 703 C C . SER A 1 90 ? 22.508 -5.247 -15.704 1.00 47.91 90 SER A C 1
ATOM 705 O O . SER A 1 90 ? 23.249 -4.786 -16.596 1.00 47.91 90 SER A O 1
#

Sequence (90 aa):
MNRLNNLANALQQIILELSANGKNESATFFQTHYDMIIKSGYTISVEVLEILSNCMSMSQYANFSLRETQLLGNIVNNAIAVKSRMHHNS

Foldseek 3Di:
DDLLVQLLVLLVVLLVVCVVVVVNVVSVVSVVLSCQCVVVVRDDDLVSLVCLLPCLCVCVPSVDDPVSSVSSVSNNVSSVVVNVVVVVVD

pLDDT: mean 91.07, std 9.93, range [47.91, 98.38]

Secondary structure (DSSP, 8-state):
--HHHHHHHHHHHHHHHHHHTT-HHHHHHHHHHHHHHHHTTS---HHHHHHHHHGGGHHHHTT--HHHHHHHHHHHHHHHHHHHHHHH--

Radius of gyration: 12.54 Å; chains: 1; bounding box: 36×24×32 Å